Protein AF-A0A3E0IC41-F1 (afdb_monomer)

Radius of gyration: 11.69 Å; Cα contacts (8 Å, |Δi|>4): 67; chains: 1; bounding box: 23×35×25 Å

Organism: NCBI:txid561505

Structure (mmCIF, N/CA/C/O backbone):
data_AF-A0A3E0IC41-F1
#
_entry.id   AF-A0A3E0IC41-F1
#
loop_
_atom_site.group_PDB
_atom_site.id
_atom_site.type_symbol
_atom_site.label_atom_id
_atom_site.label_alt_id
_atom_site.label_comp_id
_atom_site.label_asym_id
_atom_site.label_entity_id
_atom_site.label_seq_id
_atom_site.pdbx_PDB_ins_code
_atom_site.Cartn_x
_atom_site.Cartn_y
_atom_site.Cartn_z
_atom_site.occupancy
_atom_site.B_iso_or_equiv
_atom_site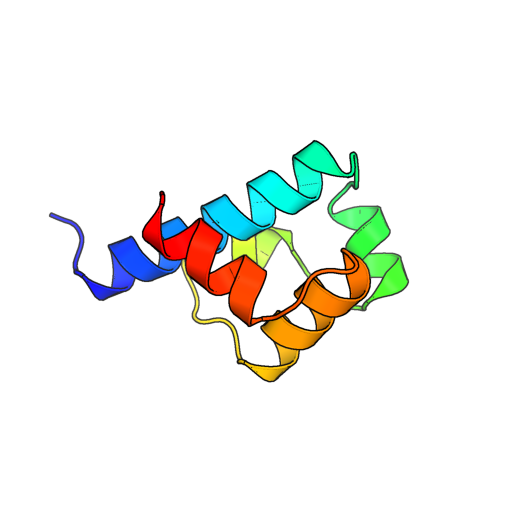.auth_seq_id
_atom_site.auth_comp_id
_atom_site.auth_asym_id
_atom_site.auth_atom_id
_atom_site.pdbx_PDB_model_num
ATOM 1 N N . MET A 1 1 ? 2.096 24.785 5.083 1.00 78.62 1 MET A N 1
ATOM 2 C CA . MET A 1 1 ? 1.211 23.912 5.885 1.00 78.62 1 MET A CA 1
ATOM 3 C C . MET A 1 1 ? 0.695 22.835 4.947 1.00 78.62 1 MET A C 1
ATOM 5 O O . MET A 1 1 ? 0.325 23.196 3.838 1.00 78.62 1 MET A O 1
ATOM 9 N N . LEU A 1 2 ? 0.757 21.554 5.323 1.00 86.62 2 LEU A N 1
ATOM 10 C CA . LEU A 1 2 ? 0.251 20.474 4.466 1.00 86.62 2 LEU A CA 1
ATOM 11 C C . LEU A 1 2 ? -1.280 20.517 4.428 1.00 86.62 2 LEU A C 1
ATOM 13 O O . LEU A 1 2 ? -1.924 20.750 5.451 1.00 86.62 2 LEU A O 1
ATOM 17 N N . SER A 1 3 ? -1.857 20.287 3.256 1.00 94.50 3 SER A N 1
ATOM 18 C CA . SER A 1 3 ? -3.293 20.080 3.088 1.00 94.50 3 SER A CA 1
ATOM 19 C C . SER A 1 3 ? -3.735 18.753 3.712 1.00 94.50 3 SER A C 1
ATOM 21 O O . SER A 1 3 ? -2.951 17.813 3.856 1.00 94.50 3 SER A O 1
ATOM 23 N N . LYS A 1 4 ? -5.031 18.634 4.027 1.00 93.56 4 LYS A N 1
ATOM 24 C CA . LYS A 1 4 ? -5.622 17.385 4.541 1.00 93.56 4 LYS A CA 1
ATOM 25 C C . LYS A 1 4 ? -5.358 16.189 3.612 1.00 93.56 4 LYS A C 1
ATOM 27 O O . LYS A 1 4 ? -5.097 15.083 4.084 1.00 93.56 4 LYS A O 1
ATOM 32 N N . ASN A 1 5 ? -5.376 16.422 2.299 1.00 94.56 5 ASN A N 1
ATOM 33 C CA . ASN A 1 5 ? -5.106 15.387 1.303 1.00 94.56 5 ASN A CA 1
ATOM 34 C C . ASN A 1 5 ? -3.637 14.949 1.339 1.00 94.56 5 ASN A C 1
ATOM 36 O O . ASN A 1 5 ? -3.365 13.754 1.345 1.00 94.56 5 ASN A O 1
ATOM 40 N N . GLU A 1 6 ? -2.694 15.890 1.435 1.00 95.62 6 GLU A N 1
ATOM 41 C CA . GLU A 1 6 ? -1.268 15.562 1.567 1.00 95.62 6 GLU A CA 1
ATOM 42 C C . GLU A 1 6 ? -0.978 14.788 2.855 1.00 95.62 6 GLU A C 1
ATOM 44 O O . GLU A 1 6 ? -0.233 13.812 2.820 1.00 95.62 6 GLU A O 1
ATOM 49 N N . VAL A 1 7 ? -1.605 15.166 3.975 1.00 96.06 7 VAL A N 1
ATOM 50 C CA . VAL A 1 7 ? -1.500 14.411 5.235 1.00 96.06 7 VAL A CA 1
ATOM 51 C C . VAL A 1 7 ? -2.010 12.982 5.048 1.00 96.06 7 VAL A C 1
ATOM 53 O O . VAL A 1 7 ? -1.322 12.037 5.421 1.00 96.06 7 VAL A O 1
ATOM 56 N N . THR A 1 8 ? -3.166 12.810 4.404 1.00 96.00 8 THR A N 1
ATOM 57 C CA . THR A 1 8 ? -3.747 11.482 4.145 1.00 96.00 8 THR A CA 1
ATOM 58 C C . THR A 1 8 ? -2.819 10.619 3.284 1.00 96.00 8 THR A C 1
ATOM 60 O O . THR A 1 8 ? -2.554 9.471 3.627 1.00 96.00 8 THR A O 1
ATOM 63 N N . LEU A 1 9 ? -2.247 11.177 2.210 1.00 96.56 9 LEU A N 1
ATOM 64 C CA . LEU A 1 9 ? -1.287 10.464 1.358 1.00 96.56 9 LEU A CA 1
ATOM 65 C C . LEU A 1 9 ? -0.013 10.067 2.112 1.00 96.56 9 LEU A C 1
ATOM 67 O O . LEU A 1 9 ? 0.537 8.993 1.871 1.00 96.56 9 LEU A O 1
ATOM 71 N N . LYS A 1 10 ? 0.456 10.915 3.033 1.00 96.94 10 LYS A N 1
ATOM 72 C CA . LYS A 1 10 ? 1.605 10.603 3.888 1.00 96.94 10 LYS A CA 1
ATOM 73 C C . LYS A 1 10 ? 1.299 9.495 4.892 1.00 96.94 10 LYS A C 1
ATOM 75 O O . LYS A 1 10 ? 2.165 8.650 5.092 1.00 96.94 10 LYS A O 1
ATOM 80 N N . LYS A 1 11 ? 0.086 9.450 5.452 1.00 97.50 11 LYS A N 1
ATOM 81 C CA . LYS A 1 11 ? -0.349 8.338 6.311 1.00 97.50 11 LYS A CA 1
ATOM 82 C C . LYS A 1 11 ? -0.399 7.018 5.545 1.00 97.50 11 LYS A C 1
ATOM 84 O O . LYS A 1 11 ? 0.223 6.060 5.978 1.00 97.50 11 LYS A O 1
ATOM 89 N N . VAL A 1 12 ? -1.020 6.995 4.358 1.00 97.69 12 VAL A N 1
ATOM 90 C CA . VAL A 1 12 ? -1.032 5.805 3.479 1.00 97.69 12 VAL A CA 1
ATOM 91 C C . VAL A 1 12 ? 0.391 5.325 3.184 1.00 97.69 12 VAL A C 1
ATOM 93 O O . VAL A 1 12 ? 0.678 4.136 3.285 1.00 97.69 12 VAL A O 1
ATOM 96 N N . ALA A 1 13 ? 1.295 6.245 2.840 1.00 97.62 13 ALA A N 1
ATOM 97 C CA . ALA A 1 13 ? 2.693 5.914 2.586 1.00 97.62 13 ALA A CA 1
ATOM 98 C C . ALA A 1 13 ? 3.390 5.306 3.813 1.00 97.62 13 ALA A C 1
ATOM 100 O O . ALA A 1 13 ? 4.175 4.373 3.658 1.00 97.62 13 ALA A O 1
ATOM 101 N N . LEU A 1 14 ? 3.097 5.817 5.013 1.00 98.00 14 LEU A N 1
ATOM 102 C CA . LEU A 1 14 ? 3.657 5.298 6.256 1.00 98.00 14 LEU A CA 1
ATOM 103 C C . LEU A 1 14 ? 3.108 3.906 6.586 1.00 98.00 14 LEU A C 1
ATOM 105 O O . LEU A 1 14 ? 3.911 3.017 6.815 1.00 98.00 14 LEU A O 1
ATOM 109 N N . CYS A 1 15 ? 1.793 3.685 6.498 1.00 98.12 15 CYS A N 1
ATOM 110 C CA . CYS A 1 15 ? 1.164 2.364 6.642 1.00 98.12 15 CYS A CA 1
ATOM 111 C C . CYS A 1 15 ? 1.838 1.301 5.768 1.00 98.12 15 CYS A C 1
ATOM 113 O O . CYS A 1 15 ? 2.225 0.232 6.228 1.00 98.12 15 CYS A O 1
ATOM 115 N N . VAL A 1 16 ? 1.996 1.617 4.483 1.00 97.50 16 VAL A N 1
ATOM 116 C CA . VAL A 1 16 ? 2.602 0.718 3.499 1.00 97.50 16 VAL A CA 1
ATOM 117 C C . V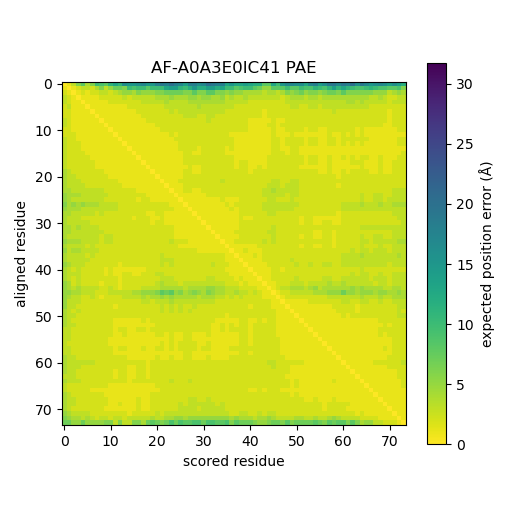AL A 1 16 ? 4.066 0.425 3.840 1.00 97.50 16 VAL A C 1
ATOM 119 O O . VAL A 1 16 ? 4.506 -0.720 3.743 1.00 97.50 16 VAL A O 1
ATOM 122 N N . LYS A 1 17 ? 4.808 1.447 4.276 1.00 97.38 17 LYS A N 1
ATOM 123 C CA . LYS A 1 17 ? 6.193 1.298 4.718 1.00 97.38 17 LYS A CA 1
ATOM 124 C C . LYS A 1 17 ? 6.298 0.436 5.982 1.00 97.38 17 LYS A C 1
ATOM 126 O O . LYS A 1 17 ? 7.174 -0.422 6.029 1.00 97.38 17 LYS A O 1
ATOM 131 N N . THR A 1 18 ? 5.407 0.633 6.955 1.00 97.56 18 THR A N 1
ATOM 132 C CA . THR A 1 18 ? 5.334 -0.163 8.189 1.00 97.56 18 THR A CA 1
ATOM 133 C C . THR A 1 18 ? 5.119 -1.636 7.865 1.00 97.56 18 THR A C 1
ATOM 135 O O . THR A 1 18 ? 5.937 -2.455 8.266 1.00 97.56 18 THR A O 1
ATOM 138 N N . LEU A 1 19 ? 4.119 -1.969 7.038 1.00 97.62 19 LEU A N 1
ATOM 139 C CA . LEU A 1 19 ? 3.887 -3.351 6.595 1.00 97.62 19 LEU A CA 1
ATOM 140 C C . LEU A 1 19 ? 5.124 -3.942 5.918 1.00 97.62 19 LEU A C 1
ATOM 142 O O . LEU A 1 19 ? 5.551 -5.051 6.224 1.00 97.62 19 LEU A O 1
ATOM 146 N N . ARG A 1 20 ? 5.760 -3.187 5.019 1.00 97.25 20 ARG A N 1
ATOM 147 C CA . ARG A 1 20 ? 6.969 -3.663 4.348 1.00 97.25 20 ARG A CA 1
ATOM 148 C C . ARG A 1 20 ? 8.099 -3.965 5.347 1.00 97.25 20 ARG A C 1
ATOM 150 O O . ARG A 1 20 ? 8.810 -4.954 5.177 1.00 97.25 20 ARG A O 1
ATOM 157 N N . GLU A 1 21 ? 8.290 -3.116 6.353 1.00 97.00 21 GLU A N 1
ATOM 158 C CA . GLU A 1 21 ? 9.348 -3.261 7.359 1.00 97.00 21 GLU A CA 1
ATOM 159 C C . GLU A 1 21 ? 9.068 -4.395 8.354 1.00 97.00 21 GLU A C 1
ATOM 161 O O . GLU A 1 21 ? 9.984 -5.172 8.636 1.00 97.00 21 GLU A O 1
ATOM 166 N N . GLU A 1 22 ? 7.822 -4.541 8.812 1.00 96.75 22 GLU A N 1
ATOM 167 C CA . GLU A 1 22 ? 7.373 -5.618 9.707 1.00 96.75 22 GLU A CA 1
ATOM 168 C C . GLU A 1 22 ? 7.517 -7.003 9.073 1.00 96.75 22 GLU A C 1
ATOM 170 O O . GLU A 1 22 ? 7.955 -7.944 9.730 1.00 96.75 22 GLU A O 1
ATOM 175 N N . TYR A 1 23 ? 7.207 -7.118 7.782 1.00 96.69 23 TYR A N 1
ATOM 176 C CA . TYR A 1 23 ? 7.326 -8.372 7.036 1.00 96.69 23 TYR A CA 1
ATOM 177 C C . TYR A 1 23 ? 8.724 -8.573 6.425 1.00 96.69 23 TYR A C 1
ATOM 179 O O . TYR A 1 23 ? 8.955 -9.561 5.733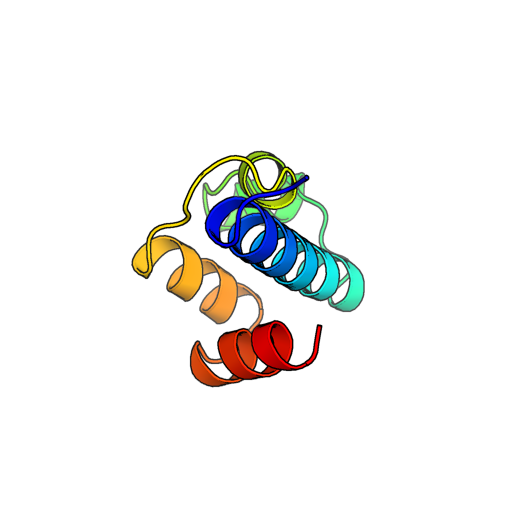 1.00 96.69 23 TYR A O 1
ATOM 187 N N . HIS A 1 24 ? 9.663 -7.651 6.676 1.00 97.56 24 HIS A N 1
ATOM 188 C CA . HIS A 1 24 ? 11.044 -7.688 6.179 1.00 97.56 24 HIS A CA 1
ATOM 189 C C . HIS A 1 24 ? 11.170 -7.826 4.654 1.00 97.56 24 HIS A C 1
ATOM 191 O O . HIS A 1 24 ? 12.105 -8.443 4.147 1.00 97.56 24 HIS A O 1
ATOM 197 N N . ILE A 1 25 ? 10.247 -7.209 3.918 1.00 97.62 25 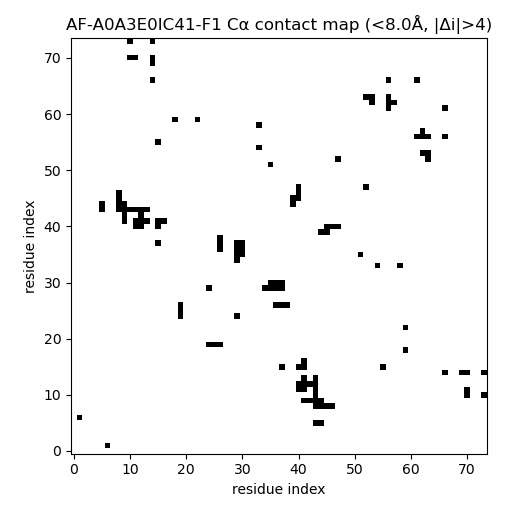ILE A N 1
ATOM 198 C CA . ILE A 1 25 ? 10.205 -7.259 2.458 1.00 97.62 25 ILE A CA 1
ATOM 199 C C . ILE A 1 25 ? 10.956 -6.063 1.871 1.00 97.62 25 ILE A C 1
ATOM 201 O O . ILE A 1 25 ? 10.838 -4.918 2.315 1.00 97.62 25 ILE A O 1
ATOM 205 N N . THR A 1 26 ? 11.741 -6.282 0.827 1.00 96.50 26 THR A N 1
ATOM 206 C CA . THR A 1 26 ? 12.328 -5.188 0.050 1.00 96.50 26 THR A CA 1
ATOM 207 C C . THR A 1 26 ? 11.340 -4.685 -1.003 1.00 96.50 26 THR A C 1
ATOM 209 O O . THR A 1 26 ? 10.493 -5.416 -1.512 1.00 96.50 26 THR A O 1
ATOM 212 N N . SER A 1 27 ? 11.470 -3.417 -1.411 1.00 94.50 27 SER A N 1
ATOM 213 C CA . SER A 1 27 ? 10.668 -2.886 -2.529 1.00 94.50 27 SER A CA 1
ATOM 214 C C . SER A 1 27 ? 10.861 -3.676 -3.832 1.00 94.50 27 SER A C 1
ATOM 216 O O . SER A 1 27 ? 9.968 -3.676 -4.676 1.00 94.50 27 SER A O 1
ATOM 218 N N . ASN A 1 28 ? 12.025 -4.310 -4.012 1.00 96.75 28 ASN A N 1
ATOM 219 C CA . ASN A 1 28 ? 12.330 -5.104 -5.197 1.00 96.75 28 ASN A CA 1
ATOM 220 C C . ASN A 1 28 ? 11.622 -6.465 -5.173 1.00 96.75 28 ASN A C 1
ATOM 222 O O . ASN A 1 28 ? 11.023 -6.827 -6.177 1.00 96.75 28 ASN A O 1
ATOM 226 N N . GLU A 1 29 ? 11.641 -7.178 -4.042 1.00 97.69 29 GLU A N 1
ATOM 227 C CA . GLU A 1 29 ? 10.906 -8.447 -3.876 1.00 97.69 29 GLU A CA 1
ATOM 228 C C . GLU A 1 29 ? 9.412 -8.245 -4.120 1.00 97.69 29 GLU A C 1
ATOM 230 O O . GLU A 1 29 ? 8.838 -8.870 -5.006 1.00 97.69 29 GLU A O 1
ATOM 235 N N . PHE A 1 30 ? 8.811 -7.252 -3.462 1.00 97.44 30 PHE A N 1
ATOM 236 C CA . PHE A 1 30 ? 7.398 -6.948 -3.672 1.00 97.44 30 PHE A CA 1
ATOM 237 C C . PHE A 1 30 ? 7.065 -6.614 -5.133 1.00 97.44 30 PHE A C 1
ATOM 239 O O . PHE A 1 30 ? 6.009 -6.992 -5.642 1.00 97.44 30 PHE A O 1
ATOM 246 N N . TYR A 1 31 ? 7.944 -5.877 -5.824 1.00 97.62 31 TYR A N 1
ATOM 247 C CA . TYR A 1 31 ? 7.744 -5.560 -7.236 1.00 97.62 31 TYR A CA 1
ATOM 248 C C . TYR A 1 31 ? 7.795 -6.813 -8.114 1.00 97.62 31 TYR A C 1
ATOM 250 O O . TYR A 1 31 ? 6.969 -6.939 -9.016 1.00 97.62 31 TYR A O 1
ATOM 258 N N . ILE A 1 32 ? 8.731 -7.727 -7.847 1.00 97.75 32 ILE A N 1
ATOM 259 C CA . ILE A 1 32 ? 8.840 -9.004 -8.562 1.00 97.75 32 ILE A CA 1
ATOM 260 C C . ILE A 1 32 ? 7.550 -9.817 -8.398 1.00 97.75 32 ILE A C 1
ATOM 262 O O . ILE A 1 32 ? 7.039 -10.342 -9.385 1.00 97.75 32 ILE A O 1
ATOM 266 N N . ASP A 1 33 ? 6.984 -9.841 -7.193 1.00 97.38 33 ASP A N 1
ATOM 267 C CA . ASP A 1 33 ? 5.823 -10.677 -6.883 1.00 97.38 33 ASP A CA 1
ATOM 268 C C . ASP A 1 33 ? 4.489 -10.078 -7.358 1.00 97.38 33 ASP A C 1
ATOM 270 O O . ASP A 1 33 ? 3.559 -10.805 -7.709 1.00 97.38 33 ASP A O 1
ATOM 274 N N . THR A 1 34 ? 4.370 -8.746 -7.383 1.00 96.50 34 THR A N 1
ATOM 275 C CA . THR A 1 34 ? 3.077 -8.064 -7.604 1.00 96.50 34 THR A CA 1
ATOM 276 C C . THR A 1 34 ? 3.025 -7.180 -8.850 1.00 96.50 34 THR A C 1
ATOM 278 O O . THR A 1 34 ? 1.940 -6.769 -9.278 1.00 96.50 34 THR A O 1
ATOM 281 N N . GLY A 1 35 ? 4.180 -6.824 -9.418 1.00 96.88 35 GLY A N 1
ATOM 282 C CA . GLY A 1 35 ? 4.316 -5.812 -10.468 1.00 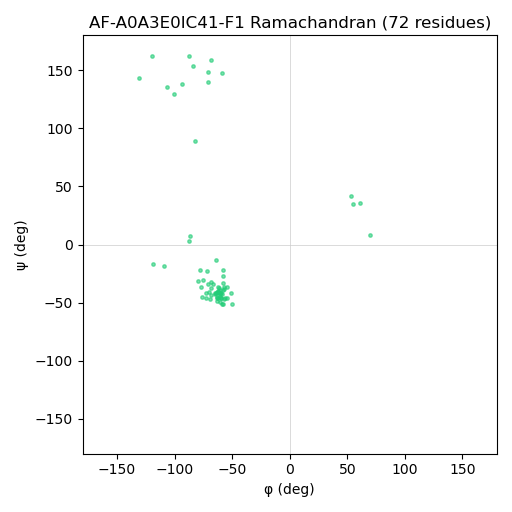96.88 35 GLY A CA 1
ATOM 283 C C . GLY A 1 35 ? 4.066 -4.370 -10.001 1.00 96.88 35 GLY A C 1
ATOM 284 O O . GLY A 1 35 ? 3.985 -3.460 -10.830 1.00 96.88 35 GLY A O 1
ATOM 285 N N . ILE A 1 36 ? 3.923 -4.124 -8.694 1.00 96.44 36 ILE A N 1
ATOM 286 C CA . ILE A 1 36 ? 3.608 -2.805 -8.128 1.00 96.44 36 ILE A CA 1
ATOM 287 C C . ILE A 1 36 ? 4.879 -2.144 -7.579 1.00 96.44 36 ILE A C 1
ATOM 289 O O . ILE A 1 36 ? 5.618 -2.708 -6.778 1.00 96.44 36 ILE A O 1
ATOM 293 N N . HIS A 1 37 ? 5.124 -0.891 -7.970 1.00 95.56 37 HIS A N 1
ATOM 294 C CA . HIS A 1 37 ? 6.260 -0.113 -7.468 1.00 95.56 37 HIS A CA 1
ATOM 295 C C . HIS A 1 37 ? 5.954 0.540 -6.109 1.00 95.56 37 HIS A C 1
ATOM 297 O O . HIS A 1 37 ? 5.546 1.706 -6.059 1.00 95.56 37 HIS A O 1
ATOM 303 N N . LEU A 1 38 ? 6.220 -0.173 -5.009 1.00 94.75 38 LEU A 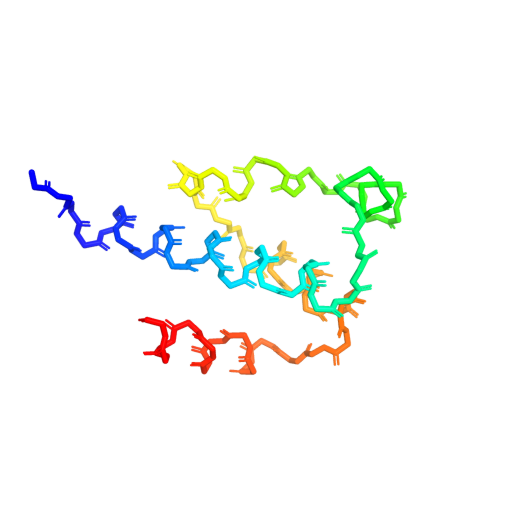N 1
ATOM 304 C CA . LEU A 1 38 ? 6.052 0.332 -3.634 1.00 94.75 38 LEU A CA 1
ATOM 305 C C . LEU A 1 38 ? 6.732 1.682 -3.392 1.00 94.75 38 LEU A C 1
ATOM 307 O O . LEU A 1 38 ? 6.120 2.589 -2.836 1.00 94.75 38 LEU A O 1
ATOM 311 N N . ALA A 1 39 ? 7.946 1.871 -3.913 1.00 92.75 39 ALA A N 1
ATOM 312 C CA . ALA A 1 39 ? 8.696 3.117 -3.767 1.00 92.75 39 ALA A CA 1
ATOM 313 C C . ALA A 1 39 ? 7.964 4.366 -4.305 1.00 92.75 39 ALA A C 1
ATOM 315 O O . ALA A 1 39 ? 8.283 5.483 -3.902 1.00 92.75 39 ALA A O 1
ATOM 316 N N . ARG A 1 40 ? 6.991 4.226 -5.221 1.00 93.56 40 ARG A N 1
ATOM 317 C CA . ARG A 1 40 ? 6.145 5.357 -5.660 1.00 93.56 40 ARG A CA 1
ATOM 318 C C . ARG A 1 40 ? 5.074 5.695 -4.626 1.00 93.56 40 ARG A C 1
ATOM 320 O O . ARG A 1 40 ? 4.779 6.868 -4.415 1.00 93.56 40 ARG A O 1
ATOM 327 N N . ILE A 1 41 ? 4.531 4.674 -3.973 1.00 95.62 41 ILE A N 1
ATOM 328 C CA . ILE A 1 41 ? 3.497 4.790 -2.944 1.00 95.62 41 ILE A CA 1
ATOM 329 C C . ILE A 1 41 ? 4.100 5.357 -1.656 1.00 95.62 41 ILE A C 1
ATOM 331 O O . ILE A 1 41 ? 3.590 6.338 -1.122 1.00 95.62 41 ILE A O 1
ATOM 335 N N . GLU A 1 42 ? 5.251 4.834 -1.229 1.00 95.62 42 GLU A N 1
ATOM 336 C CA . GLU A 1 42 ? 5.959 5.254 -0.008 1.00 95.62 42 GLU A CA 1
ATOM 337 C C . GLU A 1 42 ? 6.450 6.714 -0.042 1.00 95.62 42 GLU A C 1
ATOM 339 O O . GLU A 1 42 ? 6.783 7.298 0.988 1.00 95.62 42 GLU A O 1
ATOM 344 N N . GLN A 1 43 ? 6.454 7.365 -1.209 1.00 95.19 43 GLN A N 1
ATOM 345 C CA . GLN A 1 43 ? 6.715 8.805 -1.293 1.00 95.19 43 GLN A CA 1
ATOM 346 C C . GLN A 1 43 ? 5.551 9.653 -0.757 1.00 95.19 43 GLN A C 1
AT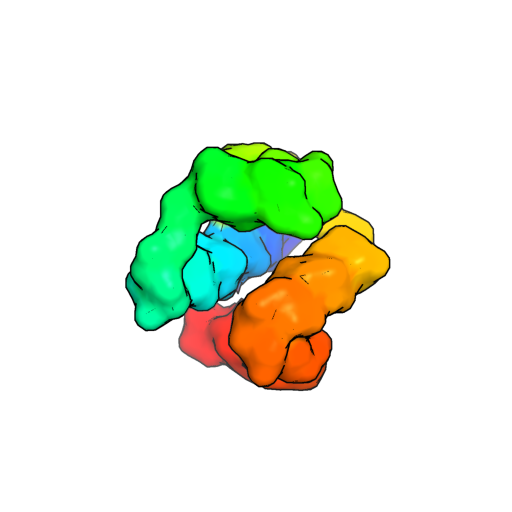OM 348 O O . GLN A 1 43 ? 5.767 10.819 -0.396 1.00 95.19 43 GLN A O 1
ATOM 353 N N . GLY A 1 44 ? 4.327 9.114 -0.727 1.00 94.69 44 GLY A N 1
ATOM 354 C CA . GLY A 1 44 ? 3.118 9.822 -0.295 1.00 94.69 44 GLY A CA 1
ATOM 355 C C . GLY A 1 44 ? 2.797 11.042 -1.158 1.00 94.69 44 GLY A C 1
ATOM 356 O O . GLY A 1 44 ? 2.396 12.076 -0.631 1.00 94.69 44 GLY A O 1
ATOM 357 N N . LYS A 1 45 ? 3.068 10.956 -2.469 1.00 93.62 45 LYS A N 1
ATOM 358 C CA . LYS A 1 45 ? 2.855 12.046 -3.443 1.00 93.62 45 LYS A CA 1
ATOM 359 C C . LYS A 1 45 ? 1.694 11.795 -4.404 1.00 93.62 45 LYS A C 1
ATOM 361 O O . LYS A 1 45 ? 1.222 12.733 -5.036 1.00 93.62 45 LYS A O 1
ATOM 366 N N . THR A 1 46 ? 1.248 10.550 -4.542 1.00 90.88 46 THR A N 1
ATOM 367 C CA . THR A 1 46 ? 0.192 10.159 -5.481 1.00 90.88 46 THR A CA 1
ATOM 368 C C . THR A 1 46 ? -0.852 9.310 -4.782 1.00 90.88 46 THR A C 1
ATOM 370 O O . THR A 1 46 ? -0.507 8.477 -3.947 1.00 90.88 46 THR A O 1
ATOM 373 N N . ASN A 1 47 ? -2.117 9.489 -5.165 1.00 93.88 47 ASN A N 1
ATOM 374 C CA . ASN A 1 47 ? -3.189 8.596 -4.740 1.00 93.88 47 ASN A CA 1
ATOM 375 C C . ASN A 1 47 ? -2.905 7.153 -5.171 1.00 93.88 47 ASN A C 1
ATOM 377 O O . ASN A 1 47 ? -2.328 6.904 -6.232 1.00 93.88 47 ASN A O 1
ATOM 381 N N . VAL A 1 48 ? -3.365 6.217 -4.348 1.00 95.19 48 VAL A N 1
ATOM 382 C CA . VAL A 1 48 ? -3.358 4.783 -4.631 1.00 95.19 48 VAL A CA 1
ATOM 383 C C . VAL A 1 48 ? -4.790 4.371 -4.937 1.00 95.19 48 VAL A C 1
ATOM 385 O O . VAL A 1 48 ? -5.721 4.791 -4.252 1.00 95.19 48 VAL A O 1
ATOM 388 N N . THR A 1 49 ? -4.992 3.574 -5.984 1.00 97.06 49 THR A N 1
ATOM 389 C CA . THR A 1 49 ? -6.324 3.034 -6.273 1.00 97.06 49 THR A CA 1
ATOM 390 C C . THR A 1 49 ? -6.700 1.979 -5.237 1.00 97.06 49 THR A C 1
ATOM 392 O O . THR A 1 49 ? -5.841 1.233 -4.770 1.00 97.06 49 THR A O 1
ATOM 395 N N . ILE A 1 50 ? -7.992 1.845 -4.932 1.00 97.56 50 ILE A N 1
ATOM 396 C CA . ILE A 1 50 ? -8.478 0.825 -3.987 1.00 97.56 50 ILE A CA 1
ATOM 397 C C . ILE A 1 50 ? -8.067 -0.593 -4.411 1.00 97.56 50 ILE A C 1
ATOM 399 O O . ILE A 1 50 ? -7.681 -1.396 -3.575 1.00 97.56 50 ILE A O 1
ATOM 403 N N . THR A 1 51 ? -8.048 -0.894 -5.712 1.00 97.69 51 THR A N 1
ATOM 404 C CA . THR A 1 51 ? -7.598 -2.200 -6.223 1.00 97.69 51 THR A CA 1
ATOM 405 C C . THR A 1 51 ? -6.097 -2.441 -6.047 1.00 97.69 51 THR A C 1
ATOM 407 O O . THR A 1 51 ? -5.686 -3.577 -5.833 1.00 97.69 51 THR A O 1
ATOM 410 N N . THR A 1 52 ? -5.268 -1.395 -6.116 1.00 97.88 52 THR A N 1
ATOM 411 C CA . THR A 1 52 ? -3.834 -1.500 -5.796 1.00 97.88 52 THR A CA 1
ATOM 412 C C . THR A 1 52 ? -3.648 -1.724 -4.302 1.00 97.88 52 THR A C 1
ATOM 414 O O . THR A 1 52 ? -2.835 -2.553 -3.907 1.00 97.88 52 THR A O 1
ATOM 417 N N . LEU A 1 53 ? -4.435 -1.028 -3.478 1.00 98.00 53 LEU A N 1
ATOM 418 C CA . LEU A 1 53 ? -4.405 -1.205 -2.033 1.00 98.00 53 LEU A CA 1
ATOM 419 C C . LEU A 1 53 ? -4.840 -2.617 -1.621 1.00 98.00 53 LEU A C 1
ATOM 421 O O . LEU A 1 53 ? -4.170 -3.224 -0.795 1.00 98.00 53 LEU A O 1
ATOM 425 N N . GLN A 1 54 ? -5.882 -3.171 -2.251 1.00 98.38 54 GLN A N 1
ATOM 426 C CA . GLN A 1 54 ? -6.305 -4.557 -2.033 1.00 98.38 54 GLN A CA 1
ATOM 427 C C . GLN A 1 54 ? -5.162 -5.538 -2.316 1.00 98.38 54 GLN A C 1
ATOM 429 O O . GLN A 1 54 ? -4.866 -6.365 -1.470 1.00 98.38 54 GLN A O 1
ATOM 434 N N . LYS A 1 55 ? -4.451 -5.392 -3.444 1.00 98.38 55 LYS A N 1
ATOM 435 C CA . LYS A 1 55 ? -3.299 -6.254 -3.768 1.00 98.38 55 LYS A CA 1
ATOM 436 C C . LYS A 1 55 ? -2.164 -6.155 -2.746 1.00 98.38 55 LYS A C 1
ATOM 438 O O . LYS A 1 55 ? -1.515 -7.155 -2.468 1.00 98.38 55 LYS A O 1
ATOM 443 N N . ILE A 1 56 ? -1.913 -4.958 -2.210 1.00 97.94 56 ILE A N 1
ATOM 444 C CA . ILE A 1 56 ? -0.942 -4.762 -1.123 1.00 97.94 56 ILE A CA 1
ATOM 445 C C . ILE A 1 56 ? -1.405 -5.519 0.127 1.00 97.94 56 ILE A C 1
ATOM 447 O O . ILE A 1 56 ? -0.613 -6.236 0.728 1.00 97.94 56 ILE A O 1
ATOM 451 N N . CYS A 1 57 ? -2.682 -5.391 0.489 1.00 98.38 57 CYS A N 1
ATOM 452 C CA . CYS A 1 57 ? -3.259 -6.078 1.643 1.00 98.38 57 CYS A CA 1
ATOM 453 C C . CYS A 1 57 ? -3.200 -7.605 1.481 1.00 98.38 57 CYS A C 1
ATOM 455 O O . CYS A 1 57 ? -2.720 -8.284 2.383 1.00 98.38 57 CYS A O 1
ATOM 457 N N . ASP A 1 58 ? -3.582 -8.124 0.310 1.00 98.44 58 ASP A N 1
ATOM 458 C CA . ASP A 1 58 ? -3.526 -9.553 -0.017 1.00 98.44 58 ASP A CA 1
ATOM 459 C C . ASP A 1 58 ? -2.096 -10.099 0.104 1.00 98.44 58 ASP A C 1
ATOM 461 O O . ASP A 1 58 ? -1.886 -11.168 0.672 1.00 98.44 58 ASP A O 1
ATOM 465 N N . TYR A 1 59 ? -1.102 -9.349 -0.387 1.00 98.38 59 TYR A N 1
ATOM 466 C CA . TYR A 1 59 ? 0.307 -9.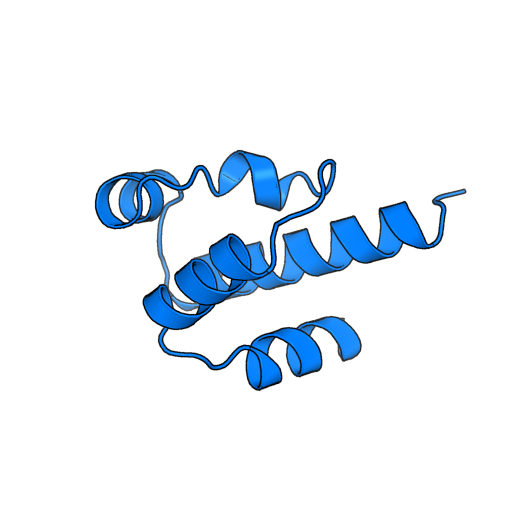737 -0.308 1.00 98.38 59 TYR A CA 1
ATOM 467 C C . TYR A 1 59 ? 0.804 -9.848 1.141 1.00 98.38 59 TYR A C 1
ATOM 469 O O . TYR A 1 59 ? 1.515 -10.790 1.480 1.00 98.38 59 TYR A O 1
ATOM 477 N N . PHE A 1 60 ? 0.410 -8.909 2.005 1.00 97.88 60 PHE A N 1
ATOM 478 C CA . PHE A 1 60 ? 0.754 -8.930 3.432 1.00 97.88 60 PHE A CA 1
ATOM 479 C C . PHE A 1 60 ? -0.234 -9.743 4.283 1.00 97.88 60 PHE A C 1
ATOM 481 O O . PHE A 1 60 ? -0.128 -9.738 5.503 1.00 97.88 60 PHE A O 1
ATOM 488 N N . ASN A 1 61 ? -1.181 -10.454 3.661 1.00 98.00 61 ASN A N 1
ATOM 489 C CA . ASN A 1 61 ? -2.198 -11.263 4.333 1.00 98.00 61 ASN A CA 1
ATOM 490 C C . ASN A 1 61 ? -3.000 -10.493 5.409 1.00 98.00 61 ASN A C 1
ATOM 492 O O . ASN A 1 61 ? -3.287 -11.018 6.486 1.00 98.00 61 ASN A O 1
ATOM 496 N N . ILE A 1 62 ? -3.369 -9.247 5.102 1.00 98.44 62 ILE A N 1
ATOM 497 C CA . ILE A 1 62 ? -4.259 -8.407 5.916 1.00 98.44 62 ILE A CA 1
ATOM 498 C C . ILE A 1 62 ? -5.512 -8.030 5.122 1.00 98.44 62 ILE A C 1
ATOM 500 O O . ILE A 1 62 ? -5.536 -8.098 3.892 1.00 98.44 62 ILE A O 1
ATOM 504 N N . THR A 1 63 ? -6.562 -7.584 5.803 1.00 98.50 63 THR A N 1
ATOM 505 C CA . THR A 1 63 ? -7.748 -7.037 5.134 1.00 98.50 63 THR A CA 1
ATOM 506 C C . THR A 1 63 ? -7.598 -5.536 4.862 1.00 98.50 63 THR A C 1
ATOM 508 O O . THR A 1 63 ? -6.808 -4.839 5.498 1.00 98.50 63 THR A O 1
ATOM 511 N N . LEU A 1 64 ? -8.423 -4.990 3.957 1.00 98.44 64 LEU A N 1
ATOM 512 C CA . LEU A 1 64 ? -8.550 -3.532 3.812 1.00 98.44 64 LEU A CA 1
ATOM 513 C C . LEU A 1 64 ? -8.981 -2.858 5.124 1.00 98.44 64 LEU A C 1
ATOM 515 O O . LEU A 1 64 ? -8.574 -1.730 5.384 1.00 98.44 64 LEU A O 1
ATOM 519 N N . SER A 1 65 ? -9.795 -3.535 5.942 1.00 98.50 65 SER A N 1
ATOM 520 C CA . SER A 1 65 ? -10.222 -3.007 7.240 1.00 98.50 65 SER A CA 1
ATOM 521 C C . SER A 1 65 ? -9.028 -2.825 8.173 1.00 98.50 65 SER A C 1
ATOM 523 O O . SER A 1 65 ? -8.891 -1.761 8.765 1.00 98.50 65 SER A O 1
ATOM 525 N N . ASP A 1 66 ? -8.139 -3.818 8.248 1.00 98.38 66 ASP A N 1
ATOM 526 C CA . ASP A 1 66 ? -6.912 -3.743 9.054 1.00 98.38 66 ASP A CA 1
ATOM 527 C C . ASP A 1 66 ? -6.021 -2.590 8.590 1.00 98.38 66 ASP A C 1
ATOM 529 O O . ASP A 1 66 ? -5.530 -1.805 9.402 1.00 98.38 66 ASP A O 1
ATOM 533 N N . PHE A 1 67 ? -5.886 -2.424 7.271 1.00 98.38 67 PHE A N 1
ATOM 534 C CA . PHE A 1 67 ? -5.135 -1.310 6.702 1.00 98.38 67 PHE A CA 1
ATOM 535 C C . PHE A 1 67 ? -5.716 0.054 7.106 1.00 98.38 67 PHE A C 1
ATOM 537 O O . PHE A 1 67 ? -4.966 0.959 7.476 1.00 98.38 67 PHE A O 1
ATOM 544 N N . PHE A 1 68 ? -7.039 0.230 7.028 1.00 98.00 68 PHE A N 1
ATOM 545 C CA . PHE A 1 68 ? -7.673 1.500 7.390 1.00 98.00 68 PHE A CA 1
ATOM 546 C C . PHE A 1 68 ? -7.646 1.767 8.898 1.00 98.00 68 PHE A C 1
ATOM 548 O O . PHE A 1 68 ? -7.450 2.919 9.275 1.00 98.00 68 PHE A O 1
ATOM 555 N N . MET A 1 69 ? -7.744 0.737 9.745 1.00 98.31 69 MET A N 1
ATOM 556 C CA . MET A 1 69 ? -7.535 0.887 11.191 1.00 98.31 69 MET A CA 1
ATOM 557 C C . MET A 1 69 ? -6.118 1.399 11.487 1.00 98.31 69 MET A C 1
ATOM 559 O O . MET A 1 69 ? -5.968 2.428 12.140 1.00 98.31 69 MET A O 1
ATOM 563 N N . MET A 1 70 ? -5.084 0.784 10.897 1.00 97.50 70 MET A N 1
ATOM 564 C CA . MET A 1 70 ? -3.699 1.264 11.022 1.00 97.50 70 MET A CA 1
ATOM 565 C C . MET A 1 70 ? -3.541 2.719 10.538 1.00 97.50 70 MET A C 1
ATOM 567 O O . MET A 1 70 ? -2.800 3.501 11.129 1.00 97.50 70 MET A O 1
ATOM 571 N N . LEU A 1 71 ? -4.230 3.112 9.461 1.00 97.31 71 LEU A N 1
ATOM 572 C CA . LEU A 1 71 ? -4.190 4.484 8.943 1.00 97.31 71 LEU A CA 1
ATOM 573 C C . LEU A 1 71 ? -4.814 5.510 9.898 1.00 97.31 71 LEU A C 1
ATOM 575 O O . LEU A 1 71 ? -4.368 6.661 9.935 1.00 97.31 71 LEU A O 1
ATOM 579 N N . GLU A 1 72 ? -5.855 5.125 10.630 1.00 96.81 72 GLU A N 1
ATOM 580 C CA . GLU A 1 72 ? -6.514 5.979 11.620 1.00 96.81 72 GLU A CA 1
ATOM 581 C C . GLU A 1 72 ? -5.696 6.121 12.910 1.00 96.81 72 GLU A C 1
ATOM 583 O O . GLU A 1 72 ? -5.742 7.184 13.531 1.00 96.81 72 GLU A O 1
ATOM 588 N N . GLU A 1 73 ? -4.917 5.097 13.267 1.00 94.81 73 GLU A N 1
ATOM 589 C CA . GLU A 1 73 ? -4.055 5.069 14.457 1.00 94.81 73 GLU A CA 1
ATOM 590 C C . GLU A 1 73 ? -2.741 5.861 14.306 1.00 94.81 73 GLU A C 1
ATOM 592 O O . GLU A 1 73 ? -2.159 6.275 15.311 1.00 94.81 73 GLU A O 1
ATOM 597 N N . ILE A 1 74 ? -2.285 6.098 13.068 1.00 90.00 74 ILE A N 1
ATOM 598 C CA . ILE A 1 74 ? -1.085 6.900 12.740 1.00 90.00 74 ILE A CA 1
ATOM 599 C C . ILE A 1 74 ? -1.305 8.406 12.915 1.00 90.00 74 ILE A C 1
ATOM 601 O O . ILE A 1 74 ? -2.376 8.922 12.517 1.00 90.00 74 ILE A O 1
#

Mean predicted aligned error: 2.28 Å

Foldseek 3Di:
DDDPLLLLLQLQLVLLVVLCVVVVHDQVNCCVVQVDRNVVSNVSPDDDDPVNVCSSCVVSVHHPVVSVVSSVVD

InterPro domains:
  IPR001387 Cro/C1-type, helix-turn-helix domain [PF13443] (19-68)
  IPR001387 Cro/C1-type, helix-turn-helix domain [PS50943] (16-67)
  IPR001387 Cro/C1-type, helix-turn-helix domain [SM00530] (15-67)
  IPR001387 Cro/C1-type, helix-turn-helix domain [cd00093] (16-67)
  IPR010982 Lambda repressor-like, DNA-binding domain superfamily [G3DSA:1.10.260.40] (3-73)
  IPR010982 Lambda repressor-like, 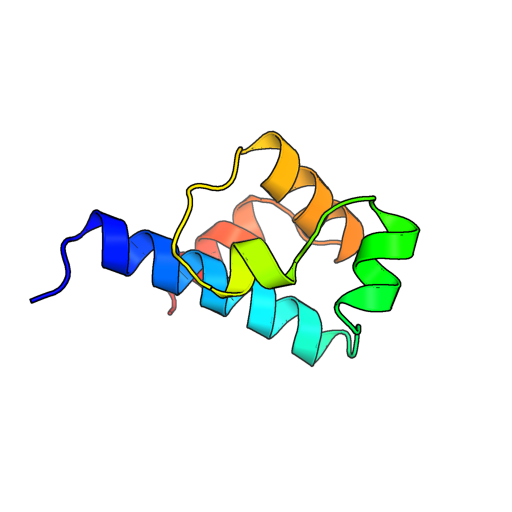DNA-binding domain superfamily [SSF47413] (11-71)

Nearest PDB structures (foldseek):
  4fbi-assembly2_C  TM=9.232E-01  e=2.199E-03  Enterobacter sp. RFL1396
  3clc-assembly1_D  TM=8.778E-01  e=5.730E-03  unclassified
  3g5g-assembly5_J  TM=8.777E-01  e=5.416E-03  Enterobacter sp. RFL1396
  3f52-assembly1_E  TM=9.051E-01  e=7.179E-03  Corynebacterium glutamicum
  4i6u-assembly1_A  TM=8.241E-01  e=4.087E-03  Enterobacter sp. RFL1396

Sequence (74 aa):
MLSKNEVTLKKVALCVKTLREEYHITSNEFYIDTGIHLARIEQGKTNVTITTLQKICDYFNITLSDFFMMLEEI

Solvent-accessible surface area (backbone atoms only — not comparable to full-atom values): 4308 Å² total; per-residue (Å²): 133,83,50,75,66,51,51,52,32,40,38,53,12,46,49,54,46,49,55,32,59,77,70,70,53,50,61,63,58,50,23,74,77,69,74,47,66,48,72,60,43,53,64,22,79,55,90,75,54,71,71,59,50,45,53,54,23,57,73,72,73,46,50,71,65,58,53,51,52,54,43,68,74,102

pLDDT: mean 96.28, std 2.95, range [78.62, 98.5]

Secondary structure (DSSP, 8-state):
---HHHHHHHHHHHHHHHHHHHTT--HHHHHHHHS--HHHHTTT-S---HHHHHHHHHHTT--HHHHHHHHHH-